Protein AF-A0A0G0FPA5-F1 (afdb_monomer_lite)

Foldseek 3Di:
DPPPDDDDDPDPVPDQQQPPADAEAEDADDQVCLLVVLLRCLQGHNYFKYKYWYFPCVVVDVSNVVSLVVSVKDKDFPDKDQCVPPPDPPRTIITTMMIGDPDPPPPPDD

Secondary structure (DSSP, 8-state):
--TT-----S-GGGS-STT---SEEEE---TTSHHHHHHHHHHH--SSEEEEEEEGGGGG-HHHHHHHHHTT-EEEEEEEE--TTSSS-----EEEEEEE----------

Sequence (110 aa):
MPANIFIVGTEFFENSLIDKKVDVVFCNPPYSQYREWAVKIINEANCNCIYLVLPERWKNQPEIKACIEGRKASFKVLGNFDFLEADRKARAKADVIKIFQFMGRKNVSY

pLDDT: mean 83.5, std 16.52, range [38.69, 97.38]

Radius of gyration: 15.62 Å; chains: 1; bounding box: 37×31×48 Å

Structure (mmCIF, N/CA/C/O backbone):
data_AF-A0A0G0FPA5-F1
#
_entry.id   AF-A0A0G0FPA5-F1
#
loop_
_atom_site.group_PDB
_atom_site.id
_atom_site.type_symbol
_atom_site.label_atom_id
_atom_site.label_alt_id
_atom_site.label_comp_id
_atom_site.label_asym_id
_atom_site.label_entity_id
_atom_site.label_seq_id
_atom_site.pdbx_PDB_ins_code
_atom_site.Cartn_x
_atom_site.Cartn_y
_atom_site.Cartn_z
_atom_site.occupancy
_atom_site.B_iso_or_equiv
_atom_site.auth_seq_id
_atom_site.auth_comp_id
_atom_site.auth_asym_id
_atom_site.auth_atom_id
_atom_site.pdbx_PDB_model_num
ATOM 1 N N . MET A 1 1 ? -20.665 -18.511 -8.363 1.00 53.88 1 MET A N 1
ATOM 2 C CA . MET A 1 1 ? -19.526 -17.853 -7.686 1.00 53.88 1 MET A CA 1
ATOM 3 C C . MET A 1 1 ? -19.710 -18.038 -6.184 1.00 53.88 1 MET A C 1
ATOM 5 O O . MET A 1 1 ? -20.855 -17.946 -5.755 1.00 53.88 1 MET A O 1
ATOM 9 N N . PRO A 1 2 ? -18.671 -18.380 -5.404 1.00 75.06 2 PRO A N 1
ATOM 10 C CA . PRO A 1 2 ? -18.787 -18.497 -3.947 1.00 75.06 2 PRO A CA 1
ATOM 11 C C . PRO A 1 2 ? -19.302 -17.192 -3.319 1.00 75.06 2 PRO A C 1
ATOM 13 O O . PRO A 1 2 ? -18.937 -16.115 -3.781 1.00 75.06 2 PRO A O 1
ATOM 16 N N . ALA A 1 3 ? -20.129 -17.279 -2.273 1.00 73.19 3 ALA A N 1
ATOM 17 C CA . ALA A 1 3 ? -20.807 -16.122 -1.666 1.00 73.19 3 ALA A CA 1
ATOM 18 C C . ALA A 1 3 ? -19.858 -15.069 -1.055 1.00 73.19 3 ALA A C 1
ATOM 20 O O . ALA A 1 3 ? -20.247 -13.928 -0.839 1.00 73.19 3 ALA A O 1
ATOM 21 N N . ASN A 1 4 ? -18.611 -15.451 -0.784 1.00 78.12 4 ASN A N 1
ATOM 22 C CA . ASN A 1 4 ? -17.558 -14.607 -0.224 1.00 78.12 4 ASN A CA 1
ATOM 23 C C . ASN A 1 4 ? -16.608 -14.024 -1.285 1.00 78.12 4 ASN A C 1
ATOM 25 O O . ASN A 1 4 ? -15.592 -13.433 -0.927 1.00 78.12 4 ASN A O 1
ATOM 29 N N . ILE A 1 5 ? -16.899 -14.217 -2.575 1.00 77.62 5 ILE A N 1
ATOM 30 C CA . ILE A 1 5 ? -16.111 -13.657 -3.672 1.00 77.62 5 ILE A CA 1
ATOM 31 C C . ILE A 1 5 ? -16.964 -12.615 -4.384 1.00 77.62 5 ILE A C 1
ATOM 33 O O . ILE A 1 5 ? -17.992 -12.936 -4.976 1.00 77.62 5 ILE A O 1
ATOM 37 N N . PHE A 1 6 ? -16.508 -11.367 -4.336 1.00 76.06 6 PHE A N 1
ATOM 38 C CA . PHE A 1 6 ? -17.138 -10.243 -5.012 1.00 76.06 6 PHE A CA 1
ATOM 39 C C . PHE A 1 6 ? -16.227 -9.741 -6.132 1.00 76.06 6 PHE A C 1
ATOM 41 O O . PHE A 1 6 ? -15.039 -9.500 -5.907 1.00 76.06 6 PHE A O 1
ATOM 48 N N . ILE A 1 7 ? -16.779 -9.573 -7.335 1.00 73.38 7 ILE A N 1
ATOM 49 C CA . ILE A 1 7 ? -16.059 -8.935 -8.439 1.00 73.38 7 ILE A CA 1
ATOM 50 C C . ILE A 1 7 ? -16.193 -7.428 -8.266 1.00 73.38 7 ILE A C 1
ATOM 52 O O . ILE A 1 7 ? -17.273 -6.863 -8.403 1.00 73.38 7 ILE A O 1
ATOM 56 N N . VAL A 1 8 ? -15.072 -6.783 -7.986 1.00 70.00 8 VAL A N 1
ATOM 57 C CA . VAL A 1 8 ? -14.925 -5.332 -8.082 1.00 70.00 8 VAL A CA 1
ATOM 58 C C . VAL A 1 8 ? -14.658 -5.032 -9.563 1.00 70.00 8 VAL A C 1
ATOM 60 O O . VAL A 1 8 ? -13.830 -5.717 -10.160 1.00 70.00 8 VAL A O 1
ATOM 63 N N . GLY A 1 9 ? -15.426 -4.123 -10.178 1.00 69.88 9 GLY A N 1
ATOM 64 C CA . GLY A 1 9 ? -15.460 -3.913 -11.637 1.00 69.88 9 GLY A CA 1
ATOM 65 C C . GLY A 1 9 ? -14.110 -3.555 -12.284 1.00 69.88 9 GLY A C 1
ATOM 66 O O . GLY A 1 9 ? -13.094 -3.418 -11.610 1.00 69.88 9 GLY A O 1
ATOM 67 N N . THR A 1 10 ? -14.100 -3.381 -13.608 1.00 69.69 10 THR A N 1
ATOM 68 C CA . THR A 1 10 ? -12.877 -3.191 -14.415 1.00 69.69 10 THR A CA 1
ATOM 69 C C . THR A 1 10 ? -12.097 -1.908 -14.124 1.00 69.69 10 THR A C 1
ATOM 71 O O . THR A 1 10 ? -10.888 -1.906 -14.340 1.00 69.69 10 THR A O 1
ATOM 74 N N . GLU A 1 11 ? -12.742 -0.846 -13.629 1.00 86.38 11 GLU A N 1
ATOM 75 C CA . GLU A 1 11 ? -12.073 0.426 -13.329 1.00 86.38 11 GLU A CA 1
ATOM 76 C C . GLU A 1 11 ? -11.851 0.612 -11.822 1.00 86.38 11 GLU A C 1
ATOM 78 O O . GLU A 1 11 ? -12.780 0.860 -11.052 1.00 86.38 11 GLU A O 1
ATOM 83 N N . PHE A 1 12 ? -10.601 0.493 -11.375 1.00 89.94 12 PHE A N 1
ATOM 84 C CA . PHE A 1 12 ? -10.240 0.536 -9.957 1.00 89.94 12 PHE A CA 1
ATOM 85 C C . PHE A 1 12 ? -10.625 1.862 -9.286 1.00 89.94 12 PHE A C 1
ATOM 87 O O . PHE A 1 12 ? -11.091 1.861 -8.143 1.00 89.94 12 PHE A O 1
ATOM 94 N N . PHE A 1 13 ? -10.465 2.991 -9.980 1.00 90.38 13 PHE A N 1
ATOM 95 C CA . PHE A 1 13 ? -10.704 4.308 -9.385 1.00 90.38 13 PHE A CA 1
ATOM 96 C C . PHE A 1 13 ? -12.185 4.618 -9.149 1.00 90.38 13 PHE A C 1
ATOM 98 O O . PHE A 1 13 ? -12.503 5.350 -8.210 1.00 90.38 13 PHE A O 1
ATOM 105 N N . GLU A 1 14 ? -13.078 4.008 -9.930 1.00 89.88 14 GLU A N 1
ATOM 106 C CA . GLU A 1 14 ? -14.534 4.158 -9.808 1.00 89.88 14 GLU A CA 1
ATOM 107 C C . GLU A 1 14 ? -15.131 3.310 -8.677 1.00 89.88 14 GLU A C 1
ATOM 109 O O . GLU A 1 14 ? -16.259 3.538 -8.240 1.00 89.88 14 GLU A O 1
ATOM 114 N N . ASN A 1 15 ? -14.374 2.343 -8.156 1.00 87.00 15 ASN A N 1
ATOM 115 C CA . ASN A 1 15 ? -14.829 1.516 -7.051 1.00 87.00 15 ASN A CA 1
ATOM 116 C C . ASN A 1 15 ? -14.572 2.205 -5.704 1.00 87.00 15 ASN A C 1
ATOM 118 O O . ASN A 1 15 ? -13.471 2.679 -5.417 1.00 87.00 15 ASN A O 1
ATOM 122 N N . SER A 1 16 ? -15.582 2.206 -4.833 1.00 88.19 16 SER A N 1
ATOM 123 C CA . SER A 1 16 ? -15.395 2.554 -3.421 1.00 88.19 16 SER A CA 1
ATOM 124 C C . SER A 1 16 ? -14.729 1.388 -2.688 1.00 88.19 16 SER A C 1
ATOM 126 O O . SER A 1 16 ? -15.086 0.240 -2.945 1.00 88.19 16 SER A O 1
ATOM 128 N N . LEU A 1 17 ? -13.748 1.636 -1.815 1.00 90.69 17 LEU A N 1
ATOM 129 C CA . LEU A 1 17 ? -13.134 0.574 -0.993 1.00 90.69 17 LEU A CA 1
ATOM 130 C C . LEU A 1 17 ? -13.635 0.559 0.459 1.00 90.69 17 LEU A C 1
ATOM 132 O O . LEU A 1 17 ? -13.398 -0.408 1.184 1.00 90.69 17 LEU A O 1
ATOM 136 N N . ILE A 1 18 ? -14.327 1.615 0.889 1.00 90.19 18 ILE A N 1
ATOM 137 C CA . ILE A 1 18 ? -14.746 1.807 2.285 1.00 90.19 18 ILE A CA 1
ATOM 138 C C . ILE A 1 18 ? -15.895 0.875 2.701 1.00 90.19 18 ILE A C 1
ATOM 140 O O . ILE A 1 18 ? -16.023 0.504 3.869 1.00 90.19 18 ILE A O 1
ATOM 144 N N . ASP A 1 19 ? -16.709 0.452 1.737 1.00 87.19 19 ASP A N 1
ATOM 145 C CA . ASP A 1 19 ? -17.816 -0.495 1.892 1.00 87.19 19 ASP A CA 1
ATOM 146 C C . ASP A 1 19 ? -17.337 -1.955 2.004 1.00 87.19 19 ASP A C 1
ATOM 148 O O . ASP A 1 19 ? -18.065 -2.827 2.481 1.00 87.19 19 ASP A O 1
ATOM 152 N N . LYS A 1 20 ? -16.089 -2.231 1.609 1.00 87.19 20 LYS A N 1
ATOM 153 C CA . LYS A 1 20 ? -15.505 -3.575 1.553 1.00 87.19 20 LYS A CA 1
ATOM 154 C C . LYS A 1 20 ? -14.735 -3.882 2.829 1.00 87.19 20 LYS A C 1
ATOM 156 O O . LYS A 1 20 ? -13.520 -3.710 2.904 1.00 87.19 20 LYS A O 1
ATOM 161 N N . LYS A 1 21 ? -15.454 -4.363 3.844 1.00 90.06 21 LYS A N 1
ATOM 162 C CA . LYS A 1 21 ? -14.854 -4.816 5.104 1.00 90.06 21 LYS A CA 1
ATOM 163 C C . LYS A 1 21 ? -14.076 -6.116 4.890 1.00 90.06 21 LYS A C 1
ATOM 165 O O . LYS A 1 21 ? -14.674 -7.164 4.658 1.00 90.06 21 LYS A O 1
ATOM 170 N N . VAL A 1 22 ? -12.755 -6.043 5.012 1.00 90.38 22 VAL A N 1
ATOM 171 C CA . VAL A 1 22 ? -11.844 -7.188 4.876 1.00 90.38 22 VAL A CA 1
ATOM 172 C C . VAL A 1 22 ? -10.740 -7.116 5.928 1.00 90.38 22 VAL A C 1
ATOM 174 O O . VAL A 1 22 ? -10.417 -6.042 6.435 1.00 90.38 22 VAL A O 1
ATOM 177 N N . ASP A 1 23 ? -10.124 -8.250 6.251 1.00 92.00 23 ASP A N 1
ATOM 178 C CA . ASP A 1 23 ? -9.005 -8.270 7.200 1.00 92.00 23 ASP A CA 1
ATOM 179 C C . ASP A 1 23 ? -7.729 -7.678 6.589 1.00 92.00 23 ASP A C 1
ATOM 181 O O . ASP A 1 23 ? -6.970 -6.962 7.254 1.00 92.00 23 ASP A O 1
ATOM 185 N N . VAL A 1 24 ? -7.504 -7.970 5.303 1.00 94.12 24 VAL A N 1
ATOM 186 C CA . VAL A 1 24 ? -6.277 -7.642 4.580 1.00 94.12 24 VAL A CA 1
ATOM 187 C C . VAL A 1 24 ? -6.591 -7.155 3.170 1.00 94.12 24 VAL A C 1
ATOM 189 O O . VAL A 1 24 ? -7.362 -7.785 2.449 1.00 94.12 24 VAL A O 1
ATOM 192 N N . VAL A 1 25 ? -5.922 -6.081 2.749 1.00 95.44 25 VAL A N 1
ATOM 193 C CA . VAL A 1 25 ? -5.828 -5.686 1.336 1.00 95.44 25 VAL A CA 1
ATOM 194 C C . VAL A 1 25 ? -4.425 -5.978 0.821 1.00 95.44 25 VAL A C 1
ATOM 196 O O . VAL A 1 25 ? -3.438 -5.651 1.476 1.00 95.44 25 VAL A O 1
ATOM 199 N N . PHE A 1 26 ? -4.332 -6.566 -0.368 1.00 95.50 26 PHE A N 1
ATOM 200 C CA . PHE A 1 26 ? -3.083 -6.726 -1.106 1.00 95.50 26 PHE A CA 1
ATOM 201 C C . PHE A 1 26 ? -3.213 -6.075 -2.482 1.00 95.50 26 PHE A C 1
ATOM 203 O O . PHE A 1 26 ? -4.217 -6.274 -3.165 1.00 95.50 26 PHE A O 1
ATOM 210 N N . CYS A 1 27 ? -2.198 -5.325 -2.908 1.00 94.12 27 CYS A N 1
ATOM 211 C CA . CYS A 1 27 ? -2.149 -4.781 -4.258 1.00 94.12 27 CYS A CA 1
ATOM 212 C C . CYS A 1 27 ? -0.712 -4.691 -4.783 1.00 94.12 27 CYS A C 1
ATOM 214 O O . CYS A 1 27 ? 0.194 -4.210 -4.102 1.00 94.12 27 CYS A O 1
ATOM 216 N N . ASN A 1 28 ? -0.525 -5.113 -6.030 1.00 93.00 28 ASN A N 1
ATOM 217 C CA . ASN A 1 28 ? 0.662 -4.829 -6.827 1.00 93.00 28 ASN A CA 1
ATOM 218 C C . ASN A 1 28 ? 0.257 -3.849 -7.941 1.00 93.00 28 ASN A C 1
ATOM 220 O O . ASN A 1 28 ? -0.095 -4.300 -9.035 1.00 93.00 28 ASN A O 1
ATOM 224 N N . PRO A 1 29 ? 0.175 -2.538 -7.645 1.00 91.75 29 PRO A N 1
ATOM 225 C CA . PRO A 1 29 ? -0.358 -1.569 -8.587 1.00 91.75 29 PRO A CA 1
ATOM 226 C C . PRO A 1 29 ? 0.532 -1.430 -9.831 1.00 91.75 29 PRO A C 1
ATOM 228 O O . PRO A 1 29 ? 1.745 -1.657 -9.767 1.00 91.75 29 PRO A O 1
ATOM 231 N N . PRO A 1 30 ? -0.034 -0.985 -10.967 1.00 89.88 30 PRO A N 1
ATOM 232 C CA . PRO A 1 30 ? 0.756 -0.645 -12.143 1.00 89.88 30 PRO A CA 1
ATOM 233 C C . PRO A 1 30 ? 1.847 0.378 -11.797 1.00 89.88 30 PRO A C 1
ATOM 235 O O . PRO A 1 30 ? 1.574 1.416 -11.199 1.00 89.88 30 PRO A O 1
ATOM 238 N N . TYR A 1 31 ? 3.092 0.134 -12.216 1.00 86.62 31 TYR A N 1
ATOM 239 C CA . TYR A 1 31 ? 4.240 0.996 -11.880 1.00 86.62 31 TYR A CA 1
ATOM 240 C C . TYR A 1 31 ? 4.087 2.454 -12.335 1.00 86.62 31 TYR A C 1
ATOM 242 O O . TYR A 1 31 ? 4.700 3.347 -11.744 1.00 86.62 31 TYR A O 1
ATOM 250 N N . SER A 1 32 ? 3.317 2.698 -13.397 1.00 88.69 32 SER A N 1
ATOM 251 C CA . SER A 1 32 ? 3.018 4.033 -13.925 1.00 88.69 32 SER A CA 1
ATOM 252 C C . SER A 1 32 ? 2.020 4.809 -13.065 1.00 88.69 32 SER A C 1
ATOM 254 O O . SER A 1 32 ? 2.079 6.030 -13.067 1.00 88.69 32 SER A O 1
ATOM 256 N N . GLN A 1 33 ? 1.160 4.114 -12.316 1.00 92.06 33 GLN A N 1
ATOM 257 C CA . GLN A 1 33 ? 0.062 4.690 -11.526 1.00 92.06 33 GLN A CA 1
ATOM 258 C C . GLN A 1 33 ? 0.142 4.306 -10.039 1.00 92.06 33 GLN A C 1
ATOM 260 O O . GLN A 1 33 ? -0.829 4.380 -9.285 1.00 92.06 33 GLN A O 1
ATOM 265 N N . TYR A 1 34 ? 1.307 3.827 -9.595 1.00 93.94 34 TYR A N 1
ATOM 266 C CA . TYR A 1 34 ? 1.469 3.267 -8.255 1.00 93.94 34 TYR A CA 1
ATOM 267 C C . TYR A 1 34 ? 1.124 4.270 -7.148 1.00 93.94 34 TYR A C 1
ATOM 269 O O . TYR A 1 34 ? 0.695 3.863 -6.070 1.00 93.94 34 TYR A O 1
ATOM 277 N N . ARG A 1 35 ? 1.324 5.572 -7.401 1.00 95.31 35 ARG A N 1
ATOM 278 C CA . ARG A 1 35 ? 1.071 6.636 -6.428 1.00 95.31 35 ARG A CA 1
ATOM 279 C C . ARG A 1 35 ? -0.426 6.785 -6.194 1.00 95.31 35 ARG A C 1
ATOM 281 O O . ARG A 1 35 ? -0.865 6.731 -5.051 1.00 95.31 35 ARG A O 1
ATOM 288 N N . GLU A 1 36 ? -1.189 6.940 -7.267 1.00 96.25 36 GLU A N 1
ATOM 289 C CA . GLU A 1 36 ? -2.633 7.153 -7.243 1.00 96.25 36 GLU A CA 1
ATOM 290 C C . GLU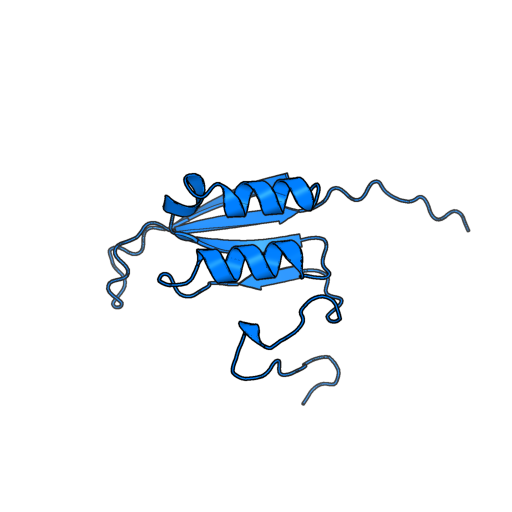 A 1 36 ? -3.339 5.943 -6.622 1.00 96.25 36 GLU A C 1
ATOM 292 O O . GLU A 1 36 ? -4.199 6.095 -5.753 1.00 96.25 36 GLU A O 1
ATOM 297 N N . TRP A 1 37 ? -2.902 4.734 -6.987 1.00 96.69 37 TRP A N 1
ATOM 298 C CA . TRP A 1 37 ? -3.402 3.497 -6.394 1.00 96.69 37 TRP A CA 1
ATOM 299 C C . TRP A 1 37 ? -3.091 3.412 -4.898 1.00 96.69 37 TRP A C 1
ATOM 301 O O . TRP A 1 37 ? -3.991 3.154 -4.101 1.00 96.69 37 TRP A O 1
ATOM 311 N N . ALA A 1 38 ? -1.839 3.652 -4.494 1.00 96.88 38 ALA A N 1
ATOM 312 C CA . ALA A 1 38 ? -1.449 3.592 -3.087 1.00 96.88 38 ALA A CA 1
ATOM 313 C C . ALA A 1 38 ? -2.241 4.596 -2.237 1.00 96.88 38 ALA A C 1
ATOM 315 O O . ALA A 1 38 ? -2.767 4.220 -1.194 1.00 96.88 38 ALA A O 1
ATOM 316 N N . VAL A 1 39 ? -2.378 5.843 -2.699 1.00 97.12 39 VAL A N 1
ATOM 317 C CA . VAL A 1 39 ? -3.147 6.890 -2.008 1.00 97.12 39 VAL A CA 1
ATOM 318 C C . VAL A 1 39 ? -4.607 6.470 -1.829 1.00 97.12 39 VAL A C 1
ATOM 320 O O . VAL A 1 39 ? -5.118 6.520 -0.709 1.00 97.12 39 VAL A O 1
ATOM 323 N N . LYS A 1 40 ? -5.263 5.988 -2.894 1.00 96.62 40 LYS A N 1
ATOM 324 C CA . LYS A 1 40 ? -6.656 5.523 -2.822 1.00 96.62 40 LYS A CA 1
ATOM 325 C C . LYS A 1 40 ? -6.817 4.363 -1.839 1.00 96.62 40 LYS A C 1
ATOM 327 O O . LYS A 1 40 ? -7.680 4.417 -0.968 1.00 96.62 40 LYS A O 1
ATOM 332 N N . ILE A 1 41 ? -5.962 3.342 -1.927 1.00 96.62 41 ILE A N 1
ATOM 333 C CA . ILE A 1 41 ? -6.027 2.170 -1.041 1.00 96.62 41 ILE A CA 1
ATOM 334 C C . ILE A 1 41 ? -5.814 2.576 0.417 1.00 96.62 41 ILE A C 1
ATOM 336 O O . ILE A 1 41 ? -6.585 2.174 1.284 1.00 96.62 41 ILE A O 1
ATOM 340 N N . ILE A 1 42 ? -4.784 3.374 0.706 1.00 96.56 42 ILE A N 1
ATOM 341 C CA . ILE A 1 42 ? -4.452 3.758 2.082 1.00 96.56 42 ILE A CA 1
ATOM 342 C C . ILE A 1 42 ? -5.575 4.605 2.689 1.00 96.56 42 ILE A C 1
ATOM 344 O O . ILE A 1 42 ? -5.906 4.409 3.856 1.00 96.56 42 ILE A O 1
ATOM 348 N N . ASN A 1 43 ? -6.205 5.490 1.918 1.00 95.38 43 ASN A N 1
ATOM 349 C CA . ASN A 1 43 ? -7.287 6.325 2.432 1.00 95.38 43 ASN A CA 1
ATOM 350 C C . ASN A 1 43 ? -8.615 5.573 2.568 1.00 95.38 43 ASN A C 1
ATOM 352 O O . ASN A 1 43 ? -9.289 5.718 3.585 1.00 95.38 43 ASN A O 1
ATOM 356 N N . GLU A 1 44 ? -8.993 4.759 1.583 1.00 95.25 44 GLU A N 1
ATOM 357 C CA . GLU A 1 44 ? -10.350 4.207 1.516 1.00 95.25 44 GLU A CA 1
ATOM 358 C C . GLU A 1 44 ? -10.486 2.782 2.059 1.00 95.25 44 GLU A C 1
ATOM 360 O O . GLU A 1 44 ? -11.585 2.401 2.454 1.00 95.25 44 GLU A O 1
ATOM 365 N N . ALA A 1 45 ? -9.421 1.972 2.084 1.00 94.75 45 ALA A N 1
ATOM 366 C CA . ALA A 1 45 ? -9.555 0.560 2.440 1.00 94.75 45 ALA A CA 1
ATOM 367 C C . ALA A 1 45 ? -10.104 0.383 3.864 1.00 94.75 45 ALA A C 1
ATOM 369 O O . ALA A 1 45 ? -9.544 0.905 4.835 1.00 94.75 45 ALA A O 1
ATOM 370 N N . ASN A 1 46 ? -11.168 -0.407 4.006 1.00 93.50 46 ASN A N 1
ATOM 371 C CA . ASN A 1 46 ? -11.761 -0.752 5.296 1.00 93.50 46 ASN A CA 1
ATOM 372 C C . ASN A 1 46 ? -11.128 -2.029 5.875 1.00 93.50 46 ASN A C 1
ATOM 374 O O . ASN A 1 46 ? -11.756 -3.083 5.974 1.00 93.50 46 ASN A O 1
ATOM 378 N N . CYS A 1 47 ? -9.841 -1.926 6.212 1.00 93.38 47 CYS A N 1
ATOM 379 C CA . CYS A 1 47 ? -9.047 -3.011 6.783 1.00 93.38 47 CYS A CA 1
ATOM 380 C C . CYS A 1 47 ? -7.959 -2.492 7.733 1.00 93.38 47 CYS A C 1
ATOM 382 O O . CYS A 1 47 ? -7.478 -1.361 7.611 1.00 93.38 47 CYS A O 1
ATOM 384 N N . ASN A 1 48 ? -7.487 -3.345 8.639 1.00 93.12 48 ASN A N 1
ATOM 385 C CA . ASN A 1 48 ? -6.400 -2.987 9.556 1.00 93.12 48 ASN A CA 1
ATOM 386 C C . ASN A 1 48 ? -5.007 -3.216 8.966 1.00 93.12 48 ASN A C 1
ATOM 388 O O . ASN A 1 48 ? -4.034 -2.682 9.497 1.00 93.12 48 ASN A O 1
ATOM 392 N N . CYS A 1 49 ? -4.900 -4.014 7.901 1.00 95.94 49 CYS A N 1
ATOM 393 C CA . CYS A 1 49 ? -3.630 -4.426 7.326 1.00 95.94 49 CYS A CA 1
ATOM 394 C C . CYS A 1 49 ? -3.649 -4.315 5.798 1.00 95.94 49 CYS A C 1
ATOM 396 O O . CYS A 1 49 ? -4.512 -4.882 5.135 1.00 95.94 49 CYS A O 1
ATOM 398 N N . ILE A 1 50 ? -2.670 -3.612 5.237 1.00 97.38 50 ILE A N 1
ATOM 399 C CA . ILE A 1 50 ? -2.526 -3.390 3.798 1.00 97.38 50 ILE A CA 1
ATOM 400 C C . ILE A 1 50 ? -1.119 -3.822 3.387 1.00 97.38 50 ILE A C 1
ATOM 402 O O . ILE A 1 50 ? -0.140 -3.439 4.025 1.00 97.38 50 ILE A O 1
ATOM 406 N N . TYR A 1 51 ? -1.011 -4.594 2.312 1.00 97.38 51 TYR A N 1
ATOM 407 C CA . TYR A 1 51 ? 0.246 -4.968 1.679 1.00 97.38 51 TYR A CA 1
ATOM 408 C C . TYR A 1 51 ? 0.304 -4.367 0.278 1.00 97.38 51 TYR A C 1
ATOM 410 O O . TYR A 1 51 ? -0.565 -4.644 -0.548 1.00 97.38 51 TYR A O 1
ATOM 418 N N . LEU A 1 52 ? 1.325 -3.559 0.001 1.00 96.44 52 LEU A N 1
ATOM 419 C CA . LEU A 1 52 ? 1.533 -2.961 -1.317 1.00 96.44 52 LEU A CA 1
ATOM 420 C C . LEU A 1 52 ? 2.902 -3.350 -1.866 1.00 96.44 52 LEU A C 1
ATOM 422 O O . LEU A 1 52 ? 3.891 -3.327 -1.136 1.00 96.44 52 LEU A O 1
ATOM 426 N N . VAL A 1 53 ? 2.960 -3.670 -3.156 1.00 93.94 53 VAL A N 1
ATOM 427 C CA . VAL A 1 53 ? 4.217 -3.831 -3.897 1.00 93.94 53 VAL A CA 1
ATOM 428 C C . VAL A 1 53 ? 4.477 -2.530 -4.647 1.00 93.94 53 VAL A C 1
ATOM 430 O O . VAL A 1 53 ? 3.820 -2.250 -5.644 1.00 93.94 53 VAL A O 1
ATOM 433 N N . LEU A 1 54 ? 5.380 -1.690 -4.145 1.00 93.00 54 LEU A N 1
ATOM 434 C CA . LEU A 1 54 ? 5.609 -0.351 -4.692 1.00 93.00 54 LEU A CA 1
ATOM 435 C C . LEU A 1 54 ? 7.034 -0.207 -5.239 1.00 93.00 54 LEU A C 1
ATOM 437 O O . LEU A 1 54 ? 7.970 -0.722 -4.633 1.00 93.00 54 LEU A O 1
ATOM 441 N N . PRO A 1 55 ? 7.250 0.546 -6.332 1.00 91.38 55 PRO A N 1
ATOM 442 C CA . PRO A 1 55 ? 8.600 0.881 -6.779 1.00 91.38 55 PRO A CA 1
ATOM 443 C C . PRO A 1 55 ? 9.325 1.702 -5.712 1.00 91.38 55 PRO A C 1
ATOM 445 O O . PRO A 1 55 ? 8.727 2.620 -5.160 1.00 91.38 55 PRO A O 1
ATOM 448 N N . GLU A 1 56 ? 10.616 1.455 -5.479 1.00 89.88 56 GLU A N 1
ATOM 449 C CA . GLU A 1 56 ? 11.407 2.039 -4.375 1.00 89.88 56 GLU A CA 1
ATOM 450 C C . GLU A 1 56 ? 11.283 3.573 -4.232 1.00 89.88 56 GLU A C 1
ATOM 452 O O . GLU A 1 56 ? 11.269 4.119 -3.125 1.00 89.88 56 GLU A O 1
ATOM 457 N N . ARG A 1 57 ? 11.084 4.280 -5.351 1.00 89.69 57 ARG A N 1
ATOM 458 C CA . ARG A 1 57 ? 10.790 5.724 -5.398 1.00 89.69 57 ARG A CA 1
ATOM 459 C C . ARG A 1 57 ? 9.550 6.159 -4.602 1.00 89.69 57 ARG A C 1
ATOM 461 O O . ARG A 1 57 ? 9.372 7.355 -4.391 1.00 89.69 57 ARG A O 1
ATOM 468 N N . TRP A 1 58 ? 8.692 5.243 -4.145 1.00 93.00 58 TRP A N 1
ATOM 469 C CA . TRP A 1 58 ? 7.584 5.533 -3.226 1.00 93.00 58 TRP A CA 1
ATOM 470 C C . TRP A 1 58 ? 8.066 6.219 -1.938 1.00 93.00 58 TRP A C 1
ATOM 472 O O . TRP A 1 58 ? 7.369 7.088 -1.419 1.00 93.00 58 TRP A O 1
ATOM 482 N N . LYS A 1 59 ? 9.291 5.913 -1.480 1.00 91.75 59 LYS A N 1
ATOM 483 C CA . LYS A 1 59 ? 9.934 6.542 -0.311 1.00 91.75 59 LYS A CA 1
ATOM 484 C C . LYS A 1 59 ? 10.061 8.062 -0.444 1.00 91.75 59 LYS A C 1
ATOM 486 O O . LYS A 1 59 ? 10.106 8.754 0.573 1.00 91.75 59 LYS A O 1
ATOM 491 N N . ASN A 1 60 ? 10.095 8.576 -1.673 1.00 92.38 60 ASN A N 1
ATOM 492 C CA . ASN A 1 60 ? 10.220 10.002 -1.976 1.00 92.38 60 ASN A CA 1
ATOM 493 C C . ASN A 1 60 ? 8.868 10.672 -2.259 1.00 92.38 60 ASN A C 1
ATOM 495 O O . ASN A 1 60 ? 8.854 11.848 -2.602 1.00 92.38 60 ASN A O 1
ATOM 499 N N . GLN A 1 61 ? 7.746 9.951 -2.120 1.00 93.75 61 GLN A N 1
ATOM 500 C CA . GLN A 1 61 ? 6.415 10.507 -2.363 1.00 93.75 61 GLN A CA 1
ATOM 501 C C . GLN A 1 61 ? 5.764 10.969 -1.055 1.00 93.75 61 GLN A C 1
ATOM 503 O O . GLN A 1 61 ? 5.383 10.127 -0.231 1.00 93.75 61 GLN A O 1
ATOM 508 N N . PRO A 1 62 ? 5.647 12.291 -0.828 1.00 94.25 62 PRO A N 1
ATOM 509 C CA . PRO A 1 62 ? 5.092 12.824 0.410 1.00 94.25 62 PRO A CA 1
ATOM 510 C C . PRO A 1 62 ? 3.609 12.477 0.583 1.00 94.25 62 PRO A C 1
ATOM 512 O O . PRO A 1 62 ? 3.169 12.288 1.710 1.00 94.25 62 PRO A O 1
ATOM 515 N N . GLU A 1 63 ? 2.850 12.309 -0.501 1.00 95.69 63 GLU A N 1
ATOM 516 C CA . GLU A 1 63 ? 1.413 12.020 -0.451 1.00 95.69 63 GLU A C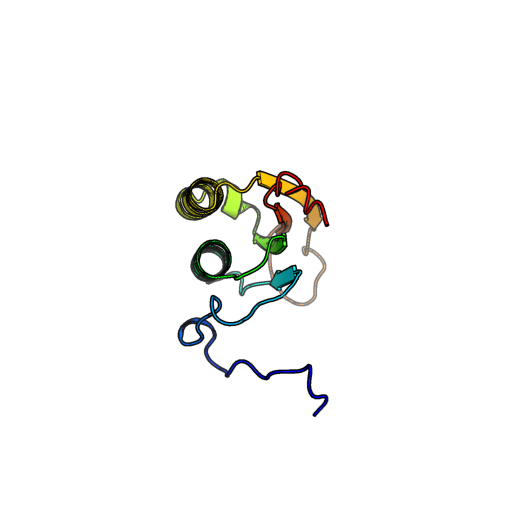A 1
ATOM 517 C C . GLU A 1 63 ? 1.141 10.647 0.165 1.00 95.69 63 GLU A C 1
ATOM 519 O O . GLU A 1 63 ? 0.243 10.506 0.990 1.00 95.69 63 GLU A O 1
ATOM 524 N N . ILE A 1 64 ? 1.955 9.638 -0.167 1.00 95.69 64 ILE A N 1
ATOM 525 C CA . ILE A 1 64 ? 1.823 8.293 0.411 1.00 95.69 64 ILE A CA 1
ATOM 526 C C . ILE A 1 64 ? 2.096 8.345 1.919 1.00 95.69 64 ILE A C 1
ATOM 528 O O . ILE A 1 64 ? 1.341 7.774 2.704 1.00 95.69 64 ILE A O 1
ATOM 532 N N . LYS A 1 65 ? 3.148 9.063 2.334 1.00 94.75 65 LYS A N 1
ATOM 533 C CA . LYS A 1 65 ? 3.485 9.238 3.755 1.00 94.75 65 LYS A CA 1
ATOM 534 C C . LYS A 1 65 ? 2.375 9.968 4.510 1.00 94.75 65 LYS A C 1
ATOM 536 O O . LYS A 1 65 ? 1.963 9.495 5.565 1.00 94.75 65 LYS A O 1
ATOM 541 N N . ALA A 1 66 ? 1.850 11.046 3.931 1.00 95.75 66 ALA A N 1
ATOM 542 C CA . ALA A 1 66 ? 0.749 11.813 4.502 1.00 95.75 66 ALA A CA 1
ATOM 543 C C . ALA A 1 66 ? -0.520 10.962 4.672 1.00 95.75 66 ALA A C 1
ATOM 545 O O . ALA A 1 66 ? -1.189 11.062 5.695 1.00 95.75 66 ALA A O 1
ATOM 546 N N . CYS A 1 67 ? -0.830 10.071 3.723 1.00 95.44 67 CYS A N 1
ATOM 547 C CA . CYS A 1 67 ? -1.973 9.161 3.848 1.00 95.44 67 CYS A CA 1
ATOM 548 C C . CYS A 1 67 ? -1.770 8.128 4.970 1.00 95.44 67 CYS A C 1
ATOM 550 O O . CYS A 1 67 ? -2.697 7.844 5.727 1.00 95.44 67 CYS A O 1
ATOM 552 N N . ILE A 1 68 ? -0.559 7.575 5.114 1.00 94.88 68 ILE A N 1
ATOM 553 C CA . ILE A 1 68 ? -0.238 6.630 6.199 1.00 94.88 68 ILE A CA 1
ATOM 554 C C . ILE A 1 68 ? -0.390 7.312 7.566 1.00 94.88 68 ILE A C 1
ATOM 556 O O . ILE A 1 68 ? -0.998 6.742 8.477 1.00 94.88 68 ILE A O 1
ATOM 560 N N . GLU A 1 69 ? 0.118 8.539 7.691 1.00 93.88 69 GLU A N 1
ATOM 561 C CA . GLU A 1 69 ? 0.012 9.348 8.906 1.00 93.88 69 GLU A CA 1
ATOM 562 C C . GLU A 1 69 ? -1.437 9.750 9.207 1.00 93.88 69 GLU A C 1
ATOM 564 O O . GLU A 1 69 ? -1.904 9.560 10.330 1.00 93.88 69 GLU A O 1
ATOM 569 N N . GLY A 1 70 ? -2.188 10.213 8.203 1.00 93.25 70 GLY A N 1
ATOM 570 C CA . GLY A 1 70 ? -3.610 10.551 8.329 1.00 93.25 70 GLY A CA 1
ATOM 571 C C . GLY A 1 70 ? -4.467 9.355 8.747 1.00 93.25 70 GLY A C 1
ATOM 572 O O . GLY A 1 70 ? -5.395 9.490 9.546 1.00 93.25 70 GLY A O 1
ATOM 573 N N . ARG A 1 71 ? -4.092 8.151 8.300 1.00 91.94 71 ARG A N 1
ATOM 574 C CA . ARG A 1 71 ? -4.683 6.880 8.738 1.00 91.94 71 ARG A CA 1
ATOM 575 C C . ARG A 1 71 ? -4.267 6.476 10.165 1.00 91.94 71 ARG A C 1
ATOM 577 O O . ARG A 1 71 ? -4.809 5.509 10.701 1.00 91.94 71 ARG A O 1
ATOM 584 N N . LYS A 1 72 ? -3.316 7.178 10.792 1.00 93.38 72 LYS A N 1
ATOM 585 C CA . LYS A 1 72 ? -2.675 6.809 12.070 1.00 93.38 72 LYS A CA 1
ATOM 586 C C . LYS A 1 72 ? -2.102 5.388 12.035 1.00 93.38 72 LYS A C 1
ATOM 588 O O . LYS A 1 72 ? -2.174 4.643 13.013 1.00 93.38 72 LYS A O 1
ATOM 593 N N . ALA A 1 73 ? -1.577 4.990 10.879 1.00 93.81 73 ALA A N 1
ATOM 594 C CA . ALA A 1 73 ? -0.991 3.677 10.663 1.00 93.81 73 ALA A CA 1
ATOM 595 C C . ALA A 1 73 ? 0.538 3.741 10.739 1.00 93.81 73 ALA A C 1
ATOM 597 O O . ALA A 1 73 ? 1.161 4.769 10.488 1.00 93.81 73 ALA A O 1
ATOM 598 N N . SER A 1 74 ? 1.154 2.611 11.064 1.00 94.56 74 SER A N 1
ATOM 599 C CA . SER A 1 74 ? 2.592 2.401 10.909 1.00 94.56 74 SER A CA 1
ATOM 600 C C . SER A 1 74 ? 2.857 1.571 9.659 1.00 94.56 74 SER A C 1
ATOM 602 O O . SER A 1 74 ? 1.970 0.870 9.168 1.00 94.56 74 SER A O 1
ATOM 604 N N . PHE A 1 75 ? 4.083 1.618 9.142 1.00 95.38 75 PHE A N 1
ATOM 605 C CA . PHE A 1 75 ? 4.487 0.766 8.030 1.00 95.38 75 PHE A CA 1
ATOM 606 C C . PHE A 1 75 ? 5.793 0.027 8.323 1.00 95.38 75 PHE A C 1
ATOM 608 O O . PHE A 1 75 ? 6.625 0.476 9.108 1.00 95.38 75 PHE A O 1
ATOM 615 N N . LYS A 1 76 ? 5.974 -1.122 7.672 1.00 95.94 76 LYS A N 1
ATOM 616 C CA . LYS A 1 76 ? 7.202 -1.917 7.678 1.00 95.94 76 LYS A CA 1
ATOM 617 C C . LYS A 1 76 ? 7.502 -2.383 6.259 1.00 95.94 76 LYS A C 1
ATOM 619 O O . LYS A 1 76 ? 6.635 -2.962 5.611 1.00 95.94 76 LYS A O 1
ATOM 624 N N . VAL A 1 77 ? 8.732 -2.180 5.798 1.00 95.06 77 VAL A N 1
ATOM 625 C CA . VAL A 1 77 ? 9.223 -2.813 4.567 1.00 95.06 77 VAL A CA 1
ATOM 626 C C . VAL A 1 77 ? 9.555 -4.270 4.893 1.00 95.06 77 VAL A C 1
ATOM 628 O O . VAL A 1 77 ? 10.335 -4.537 5.806 1.00 95.06 77 VAL A O 1
ATOM 631 N N . LEU A 1 78 ? 8.903 -5.212 4.215 1.00 90.69 78 LEU A N 1
ATOM 632 C CA . LEU A 1 78 ? 9.068 -6.650 4.453 1.00 90.69 78 LEU A CA 1
ATOM 633 C C . LEU A 1 78 ? 10.190 -7.260 3.620 1.00 90.69 78 LEU A C 1
ATOM 635 O O . LEU A 1 78 ? 10.787 -8.246 4.037 1.00 90.69 78 LEU A O 1
ATOM 639 N N . GLY A 1 79 ? 10.456 -6.686 2.452 1.00 85.12 79 GLY A N 1
ATOM 640 C CA . GLY A 1 79 ? 11.475 -7.165 1.535 1.00 85.12 79 GLY A CA 1
ATOM 641 C C . GLY A 1 79 ? 11.624 -6.228 0.348 1.00 85.12 79 GLY A C 1
ATOM 642 O O . GLY A 1 79 ? 10.684 -5.512 -0.008 1.00 85.12 79 GLY A O 1
ATOM 643 N N . ASN A 1 80 ? 12.817 -6.251 -0.235 1.00 81.69 80 ASN A N 1
ATOM 644 C CA . ASN A 1 80 ? 13.152 -5.577 -1.478 1.00 81.69 80 ASN A CA 1
ATOM 645 C C . ASN A 1 80 ? 13.353 -6.648 -2.555 1.00 81.69 80 ASN A C 1
ATOM 647 O O . ASN A 1 80 ? 14.009 -7.659 -2.303 1.00 81.69 80 ASN A O 1
ATOM 651 N N . PHE A 1 81 ? 12.758 -6.437 -3.723 1.00 79.69 81 PHE A N 1
ATOM 652 C CA . PHE A 1 81 ? 12.805 -7.358 -4.851 1.00 79.69 81 PHE A CA 1
ATOM 653 C C . PHE A 1 81 ? 13.405 -6.643 -6.051 1.00 79.69 81 PHE A C 1
ATOM 655 O O . PHE A 1 81 ? 12.983 -5.534 -6.396 1.00 79.69 81 PHE A O 1
ATOM 662 N N . ASP A 1 82 ? 14.374 -7.293 -6.690 1.00 68.19 82 ASP A N 1
ATOM 663 C CA . ASP A 1 82 ? 14.984 -6.807 -7.918 1.00 68.19 82 ASP A CA 1
ATOM 664 C C . ASP A 1 82 ? 14.481 -7.641 -9.099 1.00 68.19 82 ASP A C 1
ATOM 666 O O . ASP A 1 82 ? 14.647 -8.859 -9.129 1.00 68.19 82 ASP A O 1
ATOM 670 N N . PHE A 1 83 ? 13.818 -6.994 -10.056 1.00 62.22 83 PHE A N 1
ATOM 671 C CA . PHE A 1 83 ? 13.217 -7.650 -11.225 1.00 62.22 83 PHE A CA 1
ATOM 672 C C . PHE A 1 83 ? 14.091 -7.509 -12.483 1.00 62.22 83 PHE A C 1
ATOM 674 O O . PHE A 1 83 ? 13.580 -7.580 -13.598 1.00 62.22 83 PHE A O 1
ATOM 681 N N . LEU A 1 84 ? 15.406 -7.308 -12.319 1.00 55.44 84 LEU A N 1
ATOM 682 C CA . LEU A 1 84 ? 16.359 -7.132 -13.428 1.00 55.44 84 LEU A CA 1
ATOM 683 C C . LEU A 1 84 ? 16.358 -8.297 -14.434 1.00 55.44 84 LEU A C 1
ATOM 685 O O . LEU A 1 84 ? 16.604 -8.062 -15.612 1.00 55.44 84 LEU A O 1
ATOM 689 N N . GLU A 1 85 ? 16.028 -9.510 -13.983 1.00 51.94 85 GLU A N 1
ATOM 690 C CA . GLU A 1 85 ? 16.039 -10.753 -14.774 1.00 51.94 85 GLU A CA 1
ATOM 691 C C . GLU A 1 85 ? 14.640 -11.175 -15.278 1.00 51.94 85 GLU A C 1
ATOM 693 O O . GLU A 1 85 ? 14.475 -12.253 -15.843 1.00 51.94 85 GLU A O 1
ATOM 698 N N . ALA A 1 86 ? 13.592 -10.372 -15.058 1.00 56.09 86 ALA A N 1
ATOM 699 C CA . ALA A 1 86 ? 12.242 -10.726 -15.498 1.00 56.09 86 ALA A CA 1
ATOM 700 C C . ALA A 1 86 ? 12.019 -10.384 -16.987 1.00 56.09 86 ALA A C 1
ATOM 702 O O . ALA A 1 86 ? 12.331 -9.278 -17.427 1.00 56.09 86 ALA A O 1
ATOM 703 N N . ASP A 1 87 ? 11.360 -11.282 -17.736 1.00 48.44 87 ASP A N 1
ATOM 704 C CA . ASP A 1 87 ? 10.976 -11.115 -19.162 1.00 48.44 87 ASP A CA 1
ATOM 705 C C . ASP A 1 87 ? 10.239 -9.796 -19.468 1.00 48.44 87 ASP A C 1
ATOM 707 O O . ASP A 1 87 ? 10.208 -9.291 -20.592 1.00 48.44 87 ASP A O 1
ATOM 711 N N . ARG A 1 88 ? 9.626 -9.207 -18.440 1.00 52.81 88 ARG A N 1
ATOM 712 C CA . ARG A 1 88 ? 8.946 -7.916 -18.493 1.00 52.81 88 ARG A CA 1
ATOM 713 C C . ARG A 1 88 ? 9.959 -6.875 -18.025 1.00 52.81 88 ARG A C 1
ATOM 715 O O . ARG A 1 88 ? 10.294 -6.866 -16.847 1.00 52.81 88 ARG A O 1
ATOM 722 N N . LYS A 1 89 ? 10.410 -5.982 -18.917 1.00 45.62 89 LYS A N 1
ATOM 723 C CA . LYS A 1 89 ? 11.305 -4.834 -18.630 1.00 45.62 89 LYS A CA 1
ATOM 724 C C . LYS A 1 89 ? 10.704 -3.849 -17.603 1.00 45.62 89 LYS A C 1
ATOM 726 O O . LYS A 1 89 ? 10.442 -2.692 -17.917 1.00 45.62 89 LYS A O 1
ATOM 731 N N . ALA A 1 90 ? 10.511 -4.264 -16.360 1.00 53.12 90 ALA A N 1
ATOM 732 C CA . ALA A 1 90 ? 10.286 -3.386 -15.225 1.00 53.12 90 ALA A CA 1
ATOM 733 C C . ALA A 1 90 ? 11.652 -3.163 -14.571 1.00 53.12 90 ALA A C 1
ATOM 735 O O . ALA A 1 90 ? 12.050 -3.877 -13.659 1.00 53.12 90 ALA A O 1
ATOM 736 N N . ARG A 1 91 ? 12.410 -2.191 -15.093 1.00 53.06 91 ARG A N 1
ATOM 737 C CA . ARG A 1 91 ? 13.752 -1.803 -14.611 1.00 53.06 91 ARG A CA 1
ATOM 738 C C . ARG A 1 91 ? 13.701 -1.116 -13.238 1.00 53.06 91 ARG A C 1
ATOM 740 O O . ARG A 1 91 ? 14.176 0.010 -13.098 1.00 53.06 91 ARG A O 1
ATOM 747 N N . ALA A 1 92 ? 13.037 -1.704 -12.252 1.00 64.62 92 ALA A N 1
ATOM 748 C CA . ALA A 1 92 ? 12.780 -1.008 -11.005 1.00 64.62 92 ALA A CA 1
ATOM 749 C C . ALA A 1 92 ? 12.654 -1.961 -9.818 1.00 64.62 92 ALA A C 1
ATOM 751 O O . ALA A 1 92 ? 11.723 -2.765 -9.737 1.00 64.62 92 ALA A O 1
ATOM 752 N N . LYS A 1 93 ? 13.570 -1.765 -8.865 1.00 82.31 93 LYS A N 1
ATOM 753 C CA . LYS A 1 93 ? 13.507 -2.310 -7.512 1.00 82.31 93 LYS A CA 1
ATOM 754 C C . LYS A 1 93 ? 12.148 -2.008 -6.890 1.00 82.31 93 LYS A C 1
ATOM 756 O O . LYS A 1 93 ? 11.672 -0.865 -6.942 1.00 82.31 93 LYS A O 1
ATOM 761 N N . ALA A 1 94 ? 11.530 -3.032 -6.320 1.00 88.12 94 ALA A N 1
ATOM 762 C CA . ALA A 1 94 ? 10.249 -2.935 -5.642 1.00 88.12 94 ALA A CA 1
ATOM 763 C C . ALA A 1 94 ? 10.411 -3.230 -4.158 1.00 88.12 94 ALA A C 1
ATOM 765 O O . ALA A 1 94 ? 11.125 -4.152 -3.774 1.00 88.12 94 ALA A O 1
ATOM 766 N N . ASP A 1 95 ? 9.680 -2.501 -3.332 1.00 92.31 95 ASP A N 1
ATOM 767 C CA . ASP A 1 95 ? 9.502 -2.828 -1.930 1.00 92.31 95 ASP A CA 1
ATOM 768 C C . ASP A 1 95 ? 8.125 -3.450 -1.727 1.00 92.31 95 ASP A C 1
ATOM 770 O O . ASP A 1 95 ? 7.113 -2.929 -2.202 1.00 92.31 95 ASP A O 1
ATOM 774 N N . VAL A 1 96 ? 8.075 -4.529 -0.951 1.00 94.38 96 VAL A N 1
ATOM 775 C CA . VAL A 1 96 ? 6.821 -4.993 -0.359 1.00 94.38 96 VAL A CA 1
ATOM 776 C C . VAL A 1 96 ? 6.666 -4.302 0.981 1.00 94.38 96 VAL A C 1
ATOM 778 O O . VAL A 1 96 ? 7.439 -4.540 1.913 1.00 94.38 96 VAL A O 1
ATOM 781 N N . ILE A 1 97 ? 5.659 -3.445 1.087 1.00 95.31 97 ILE A N 1
ATOM 782 C CA . ILE A 1 97 ? 5.367 -2.696 2.302 1.00 95.31 97 ILE A CA 1
ATOM 783 C C . ILE A 1 97 ? 4.122 -3.251 2.979 1.00 95.31 97 ILE A C 1
ATOM 785 O O . ILE A 1 97 ? 3.122 -3.543 2.330 1.00 95.31 97 ILE A O 1
ATOM 789 N N . LYS A 1 98 ? 4.184 -3.377 4.301 1.00 96.88 98 LYS A N 1
ATOM 790 C CA . LYS A 1 98 ? 3.045 -3.660 5.170 1.00 96.88 98 LYS A CA 1
ATOM 791 C C . LYS A 1 98 ? 2.667 -2.383 5.893 1.00 96.88 98 LYS A C 1
ATOM 793 O O . LYS A 1 98 ? 3.487 -1.863 6.640 1.00 96.88 98 LYS A O 1
ATOM 798 N N . ILE A 1 99 ? 1.439 -1.922 5.728 1.00 96.44 99 ILE A N 1
ATOM 799 C CA . ILE A 1 99 ? 0.852 -0.802 6.463 1.00 96.44 99 ILE A CA 1
ATOM 800 C C . ILE A 1 99 ? -0.174 -1.384 7.426 1.00 96.44 99 ILE A C 1
ATOM 802 O O . ILE A 1 99 ? -1.014 -2.191 7.030 1.00 96.44 99 ILE A O 1
ATOM 806 N N . PHE A 1 100 ? -0.088 -1.024 8.700 1.00 95.19 100 PHE A N 1
ATOM 807 C CA . PHE A 1 100 ? -0.923 -1.612 9.735 1.00 95.19 100 PHE A CA 1
ATOM 808 C C . PHE A 1 100 ? -1.237 -0.614 10.843 1.00 95.19 100 PHE A C 1
ATOM 810 O O . PHE A 1 100 ? -0.394 0.190 11.242 1.00 95.19 100 PHE A O 1
ATOM 817 N N . GLN A 1 101 ? -2.465 -0.678 11.347 1.00 89.75 101 GLN A N 1
ATOM 818 C CA . GLN A 1 101 ? -2.867 0.054 12.541 1.00 89.75 101 GLN A CA 1
ATOM 819 C C . GLN A 1 101 ? -2.715 -0.852 13.759 1.00 89.75 101 GLN A C 1
ATOM 821 O O . GLN A 1 101 ? -3.155 -2.004 13.757 1.00 89.75 101 GLN A O 1
ATOM 826 N N . PHE A 1 102 ? -2.127 -0.322 14.827 1.00 74.62 102 PHE A N 1
ATOM 827 C CA . PHE A 1 102 ? -2.213 -0.962 16.129 1.00 74.62 102 PHE A CA 1
ATOM 828 C C . PHE A 1 102 ? -3.600 -0.670 16.698 1.00 74.62 102 PHE A C 1
ATOM 830 O O . PHE A 1 102 ? -3.826 0.363 17.324 1.00 74.62 102 PHE A O 1
ATOM 837 N N . MET A 1 103 ? -4.553 -1.574 16.473 1.00 61.12 103 MET A N 1
ATOM 838 C CA . MET A 1 103 ? -5.755 -1.578 17.296 1.00 61.12 103 MET A CA 1
ATOM 839 C C . MET A 1 103 ? -5.321 -1.902 18.725 1.00 61.12 103 MET A C 1
ATOM 841 O O . MET A 1 103 ? -4.942 -3.035 19.025 1.00 61.12 103 MET A O 1
ATOM 845 N N . GLY A 1 104 ? -5.374 -0.911 19.618 1.00 52.16 104 GLY A N 1
ATOM 846 C CA . GLY A 1 104 ? -5.426 -1.198 21.045 1.00 52.16 104 GLY A CA 1
ATOM 847 C C . GLY A 1 104 ? -6.571 -2.183 21.258 1.00 52.16 104 GLY A C 1
ATOM 848 O O . GLY A 1 104 ? -7.687 -1.916 20.809 1.00 52.16 104 GLY A O 1
ATOM 849 N N . ARG A 1 105 ? -6.288 -3.349 21.854 1.00 42.88 105 ARG A N 1
ATOM 850 C CA . ARG A 1 105 ? -7.315 -4.324 22.241 1.00 42.88 105 ARG A CA 1
ATOM 851 C C . ARG A 1 105 ? -8.426 -3.560 22.962 1.00 42.88 105 ARG A C 1
ATOM 853 O O . ARG A 1 105 ? -8.245 -3.150 24.105 1.00 42.88 105 ARG A O 1
ATOM 860 N N . LYS A 1 106 ? -9.575 -3.356 22.313 1.00 44.31 106 LYS A N 1
ATOM 861 C CA . LYS A 1 106 ? -10.797 -3.058 23.053 1.00 44.31 106 LYS A CA 1
ATOM 862 C C . LYS A 1 106 ? -11.127 -4.353 23.778 1.00 44.31 106 LYS A C 1
ATOM 864 O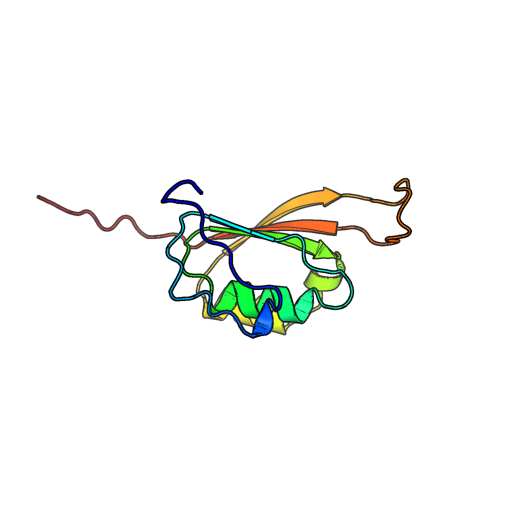 O . LYS A 1 106 ? -11.572 -5.308 23.150 1.00 44.31 106 LYS A O 1
ATOM 869 N N . ASN A 1 107 ? -10.805 -4.401 25.068 1.00 38.69 107 ASN A N 1
ATOM 870 C CA . ASN A 1 107 ? -11.316 -5.419 25.972 1.00 38.69 107 ASN A CA 1
ATOM 871 C C . ASN A 1 107 ? -12.841 -5.341 25.898 1.0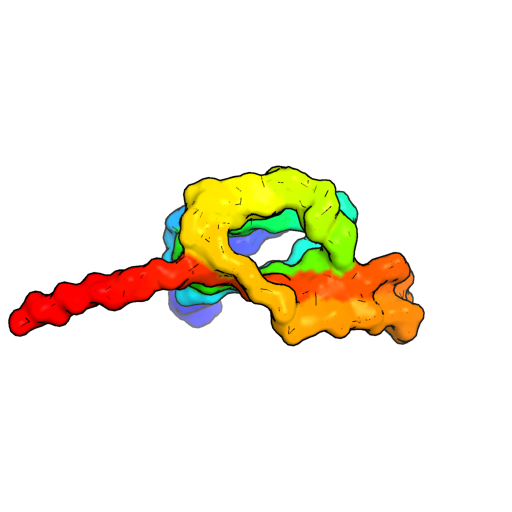0 38.69 107 ASN A C 1
ATOM 873 O O . ASN A 1 107 ? -13.444 -4.405 26.419 1.00 38.69 107 ASN A O 1
ATOM 877 N N . VAL A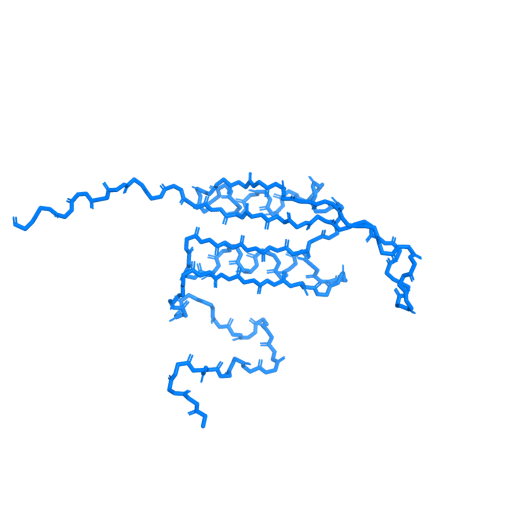 1 1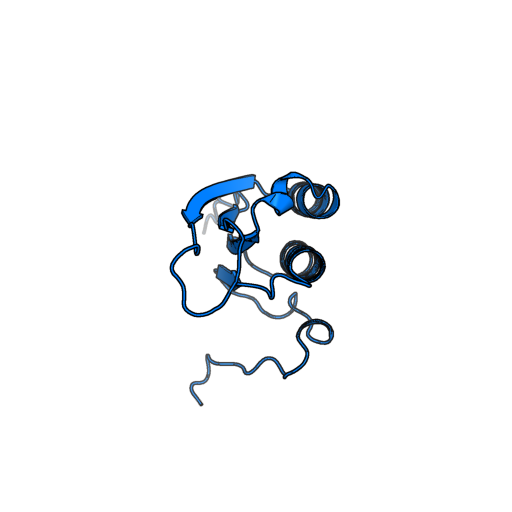08 ? -13.449 -6.274 25.173 1.00 47.16 108 VAL A N 1
ATOM 878 C CA . VAL A 1 108 ? -14.885 -6.508 25.252 1.00 47.16 108 VAL A CA 1
ATOM 879 C C . VAL A 1 108 ? -15.063 -7.420 26.456 1.00 47.16 108 VAL A C 1
ATOM 881 O O . VAL A 1 108 ? -14.844 -8.625 26.365 1.00 47.16 108 VAL A O 1
ATOM 884 N N . SER A 1 109 ? -15.342 -6.811 27.604 1.00 39.38 109 SER A N 1
ATOM 885 C CA . SER A 1 109 ? -15.847 -7.523 28.773 1.00 39.38 109 SER A CA 1
ATOM 886 C C . SER A 1 109 ? -17.293 -7.919 28.470 1.00 39.38 109 SER A C 1
ATOM 888 O O . SER A 1 109 ? -18.110 -7.036 28.201 1.00 39.38 109 SER A O 1
ATOM 890 N N . TYR A 1 110 ? -17.572 -9.223 28.450 1.00 46.81 110 TYR A N 1
ATOM 891 C CA . TYR A 1 110 ? -18.928 -9.770 28.546 1.00 46.81 110 TYR A CA 1
ATOM 892 C C . TYR A 1 110 ? -19.293 -9.958 30.015 1.00 46.81 110 TYR A C 1
ATOM 894 O O . TYR A 1 110 ? -18.368 -10.290 30.795 1.00 46.81 110 TYR A O 1
#